Protein AF-A0A7C4ATU1-F1 (afdb_monomer_lite)

pLDDT: mean 76.38, std 20.99, range [39.22, 97.44]

Organism: NCBI:txid2358

Foldseek 3Di:
DVVVVVVVVVVVVVVPPPPPPPPPPLVVLLVDDLVVLVVLLVVLVVVLVVLVVQLVVCVVVVPVVSVVVSVVVNVVSVVVNVSSVVSCVVVVSVVPD

Secondary structure (DSSP, 8-state):
-HHHHHHHHHHHHTTSS-----STTHHHHHHS-HHHHHHHHHHHHHHHHHHHHHHHHHHHTT-HHHHHHHHHHHHHHHHHHHHHHHHHHHTTTTT--

Structure (mmCIF, N/CA/C/O backbone):
data_AF-A0A7C4ATU1-F1
#
_entry.id   AF-A0A7C4ATU1-F1
#
loop_
_atom_site.group_PDB
_atom_site.id
_atom_site.type_symbol
_atom_site.label_atom_id
_atom_site.label_alt_id
_atom_site.label_comp_id
_atom_site.label_asym_id
_atom_site.label_entity_id
_atom_site.label_seq_id
_atom_site.pdbx_PDB_ins_code
_atom_site.Cartn_x
_atom_site.Cartn_y
_atom_site.Cartn_z
_atom_site.occupancy
_atom_site.B_iso_or_equiv
_atom_site.auth_seq_id
_atom_site.auth_comp_id
_atom_site.auth_asym_id
_atom_site.auth_atom_id
_atom_site.pdbx_PDB_model_num
ATOM 1 N N . MET A 1 1 ? 39.396 -27.666 28.494 1.00 51.22 1 MET A N 1
ATOM 2 C CA . MET A 1 1 ? 39.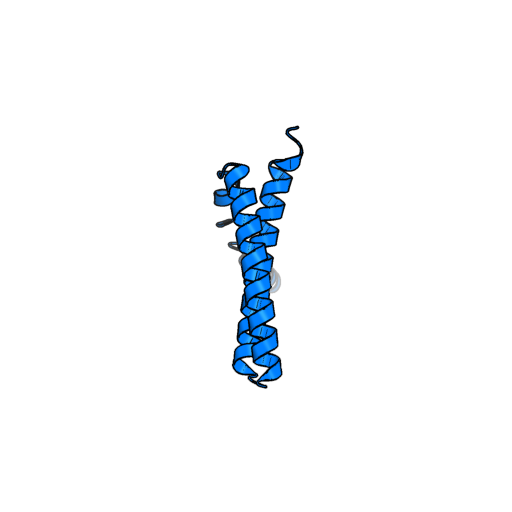040 -27.707 27.054 1.00 51.22 1 MET A CA 1
ATOM 3 C C . MET A 1 1 ? 37.542 -27.542 26.761 1.00 51.22 1 MET A C 1
ATOM 5 O O . MET A 1 1 ? 37.214 -27.084 25.676 1.00 51.22 1 MET A O 1
ATOM 9 N N . LEU A 1 2 ? 36.634 -27.790 27.718 1.00 46.28 2 LEU A N 1
ATOM 10 C CA . LEU A 1 2 ? 35.175 -27.714 27.513 1.00 46.28 2 LEU A CA 1
ATOM 11 C C . LEU A 1 2 ? 34.623 -26.292 27.228 1.00 46.28 2 LEU A C 1
ATOM 13 O O . LEU A 1 2 ? 33.721 -26.129 26.414 1.00 46.28 2 LEU A O 1
ATOM 17 N N . LYS A 1 3 ? 35.223 -25.240 27.812 1.00 44.44 3 LYS A N 1
ATOM 18 C CA . LYS A 1 3 ? 34.809 -23.832 27.599 1.00 44.44 3 LYS A CA 1
ATOM 19 C C . LYS A 1 3 ? 35.016 -23.317 26.164 1.00 44.44 3 LYS A C 1
ATOM 21 O O . LYS A 1 3 ? 34.274 -22.446 25.728 1.00 44.44 3 LYS A O 1
ATOM 26 N N . ARG A 1 4 ? 36.001 -23.847 25.424 1.00 49.44 4 ARG A N 1
ATOM 27 C CA . ARG A 1 4 ? 36.264 -23.440 24.028 1.00 49.44 4 ARG A CA 1
ATOM 28 C C . ARG A 1 4 ? 35.276 -24.076 23.045 1.00 49.44 4 ARG A C 1
ATOM 30 O O . ARG A 1 4 ? 34.890 -23.420 22.087 1.00 49.44 4 ARG A O 1
ATOM 37 N N . PHE A 1 5 ? 34.811 -25.294 23.328 1.00 52.28 5 PHE A N 1
ATOM 38 C CA . PHE A 1 5 ? 33.785 -25.967 22.525 1.00 52.28 5 PHE A CA 1
ATOM 39 C C . PHE A 1 5 ? 32.398 -25.337 22.694 1.00 52.28 5 PHE A C 1
ATOM 41 O O . PHE A 1 5 ? 31.687 -25.167 21.709 1.00 52.28 5 PHE A O 1
ATOM 48 N N . LEU A 1 6 ? 32.040 -24.907 23.911 1.00 50.53 6 LEU A N 1
ATOM 49 C CA . LEU A 1 6 ? 30.752 -24.250 24.154 1.00 50.53 6 LEU A CA 1
ATOM 50 C C . LEU A 1 6 ? 30.647 -22.896 23.427 1.00 50.53 6 LEU A C 1
ATOM 52 O O . LEU A 1 6 ? 29.603 -22.571 22.876 1.00 50.53 6 LEU A O 1
ATOM 56 N N . CYS A 1 7 ? 31.748 -22.140 23.360 1.00 49.25 7 CYS A N 1
ATOM 57 C CA . CYS A 1 7 ? 31.787 -20.858 22.650 1.00 49.25 7 CYS A CA 1
ATOM 58 C C . CYS A 1 7 ? 31.650 -21.035 21.126 1.00 49.25 7 CYS A C 1
ATOM 60 O O . CYS A 1 7 ? 30.974 -20.250 20.471 1.00 49.25 7 CYS A O 1
ATOM 62 N N . LEU A 1 8 ? 32.237 -22.102 20.571 1.00 50.88 8 LEU A N 1
ATOM 63 C CA . LEU A 1 8 ? 32.132 -22.441 19.148 1.00 50.88 8 LEU A CA 1
ATOM 64 C C . LEU A 1 8 ? 30.711 -22.858 18.746 1.00 50.88 8 LEU A C 1
ATOM 66 O O . LEU A 1 8 ? 30.260 -22.464 17.678 1.00 50.88 8 LEU A O 1
ATOM 70 N N . ILE A 1 9 ? 29.986 -23.579 19.607 1.00 54.34 9 ILE A N 1
ATOM 71 C CA . ILE A 1 9 ? 28.588 -23.972 19.351 1.00 54.34 9 ILE A CA 1
ATOM 72 C C . ILE A 1 9 ? 27.642 -22.762 19.436 1.00 54.34 9 ILE A C 1
ATOM 74 O O . ILE A 1 9 ? 26.707 -22.646 18.646 1.00 54.34 9 ILE A O 1
ATOM 78 N N . VAL A 1 10 ? 27.903 -21.820 20.348 1.00 53.97 10 VAL A N 1
ATOM 79 C CA . VAL A 1 10 ? 27.126 -20.570 20.445 1.00 53.97 10 VAL A CA 1
ATOM 80 C C . VAL A 1 10 ? 27.396 -19.653 19.243 1.00 53.97 10 VAL A C 1
ATOM 82 O O . VAL A 1 10 ? 26.468 -19.025 18.738 1.00 53.97 10 VAL A O 1
ATOM 85 N N . LEU A 1 11 ? 28.629 -19.627 18.721 1.00 51.69 11 LEU A N 1
ATOM 86 C CA . LEU A 1 11 ? 28.964 -18.873 17.507 1.00 51.69 11 LEU A CA 1
ATOM 87 C C . LEU A 1 11 ? 28.352 -19.475 16.234 1.00 51.69 11 LEU A C 1
ATOM 89 O O . LEU A 1 11 ? 27.952 -18.722 15.350 1.00 51.69 11 LEU A O 1
ATOM 93 N N . THR A 1 12 ? 28.238 -20.804 16.131 1.00 53.19 12 THR A N 1
ATOM 94 C CA . THR A 1 12 ? 27.645 -21.449 14.947 1.00 53.19 12 THR A CA 1
ATOM 95 C C . THR A 1 12 ? 26.116 -21.430 14.957 1.00 53.19 12 THR A C 1
ATOM 97 O O . THR A 1 12 ? 25.522 -21.262 13.897 1.00 53.19 12 THR A O 1
ATOM 100 N N . MET A 1 13 ? 25.457 -21.499 16.121 1.00 50.47 13 MET A N 1
ATOM 101 C CA . MET A 1 13 ? 24.000 -21.289 16.221 1.00 50.47 13 MET A CA 1
ATOM 102 C C . MET A 1 13 ? 23.589 -19.818 16.055 1.00 50.47 13 MET A C 1
ATOM 104 O O . MET A 1 13 ? 22.488 -19.547 15.581 1.00 50.47 13 MET A O 1
ATOM 108 N N . GLY A 1 14 ? 24.468 -18.864 16.385 1.00 48.84 14 GLY A N 1
ATOM 109 C CA . GLY A 1 14 ? 24.211 -17.434 16.181 1.00 48.84 14 GLY A CA 1
ATOM 110 C C . GLY A 1 14 ? 24.233 -16.986 14.714 1.00 48.84 14 GLY A C 1
ATOM 111 O O . GLY A 1 14 ? 23.681 -15.937 14.394 1.00 48.84 14 GLY A O 1
ATOM 112 N N . LEU A 1 15 ? 24.832 -17.774 13.813 1.00 49.88 15 LEU A N 1
ATOM 113 C CA . LEU A 1 15 ? 25.007 -17.391 12.408 1.00 49.88 15 LEU A CA 1
ATOM 114 C C . LEU A 1 15 ? 23.899 -17.903 11.469 1.00 49.88 15 LEU A C 1
ATOM 116 O O . LEU A 1 15 ? 23.880 -17.539 10.297 1.00 49.88 15 LEU A O 1
ATOM 120 N N . VAL A 1 16 ? 22.972 -18.736 11.956 1.00 51.31 16 VAL A N 1
ATOM 121 C CA . VAL A 1 16 ? 21.978 -19.425 11.102 1.00 51.31 16 VAL A CA 1
ATOM 122 C C . VAL A 1 16 ? 20.606 -18.729 11.084 1.00 51.31 16 VAL A C 1
ATOM 124 O O . VAL A 1 16 ? 19.734 -19.104 10.307 1.00 51.31 16 VAL A O 1
ATOM 127 N N . ILE A 1 17 ? 20.397 -17.658 11.859 1.00 51.56 17 ILE A N 1
ATOM 128 C CA . ILE A 1 17 ? 19.076 -17.009 11.992 1.00 51.56 17 ILE A CA 1
ATOM 129 C C . ILE A 1 17 ? 19.096 -15.542 11.547 1.00 51.56 17 ILE A C 1
ATOM 131 O O . ILE A 1 17 ? 18.584 -14.676 12.239 1.00 51.56 17 ILE A O 1
ATOM 135 N N . VAL A 1 18 ? 19.670 -15.230 10.382 1.00 47.72 18 VAL A N 1
ATOM 136 C CA . VAL A 1 18 ? 19.263 -14.020 9.634 1.00 47.72 18 VAL A CA 1
ATOM 137 C C . VAL A 1 18 ? 19.381 -14.216 8.118 1.00 47.72 18 VAL A C 1
ATOM 139 O O . VAL A 1 18 ? 19.673 -13.289 7.370 1.00 47.72 18 VAL A O 1
ATOM 142 N N . ALA A 1 19 ? 19.117 -15.424 7.619 1.00 47.12 19 ALA A N 1
ATOM 143 C CA . ALA A 1 19 ? 18.701 -15.570 6.227 1.00 47.12 19 ALA A CA 1
ATOM 144 C C . ALA A 1 19 ? 17.234 -15.133 6.134 1.00 47.12 19 ALA A C 1
ATOM 146 O O . ALA A 1 19 ? 16.315 -15.946 6.084 1.00 47.12 19 ALA A O 1
ATOM 147 N N . SER A 1 20 ? 17.012 -13.820 6.193 1.00 47.28 20 SER A N 1
ATOM 148 C CA . SER A 1 20 ? 15.736 -13.217 5.834 1.00 47.28 20 SER A CA 1
ATOM 149 C C . SER A 1 20 ? 15.376 -13.673 4.418 1.00 47.28 20 SER A C 1
ATOM 151 O O . SER A 1 20 ? 16.125 -13.355 3.490 1.00 47.28 20 SER A O 1
ATOM 153 N N . PRO A 1 21 ? 14.227 -14.326 4.178 1.00 44.44 21 PRO A N 1
ATOM 154 C CA . PRO A 1 21 ? 13.677 -14.429 2.836 1.00 44.44 21 PRO A CA 1
ATOM 155 C C . PRO A 1 21 ? 13.061 -13.067 2.473 1.00 44.44 21 PRO A C 1
ATOM 157 O O . PRO A 1 21 ? 11.855 -12.929 2.314 1.00 44.44 21 PRO A O 1
ATOM 160 N N . ALA A 1 22 ? 13.882 -12.017 2.407 1.00 43.09 22 ALA A N 1
ATOM 161 C CA . ALA A 1 22 ? 13.455 -10.697 1.944 1.00 43.09 22 ALA A CA 1
ATOM 162 C C . ALA A 1 22 ? 13.643 -10.527 0.425 1.00 43.09 22 ALA A C 1
ATOM 164 O O . ALA A 1 22 ? 13.207 -9.524 -0.132 1.00 43.09 22 ALA A O 1
ATOM 165 N N . SER A 1 23 ? 14.271 -11.497 -0.251 1.00 44.06 23 SER A N 1
ATOM 166 C CA . SER A 1 23 ? 14.678 -11.353 -1.656 1.00 44.06 23 SER A CA 1
ATOM 167 C C . SER A 1 23 ? 13.685 -11.909 -2.680 1.00 44.06 23 SER A C 1
ATOM 169 O O . SER A 1 23 ? 13.798 -11.582 -3.855 1.00 44.06 23 SER A O 1
ATOM 171 N N . PHE A 1 24 ? 12.689 -12.707 -2.283 1.00 39.22 24 PHE A N 1
ATOM 172 C CA . PHE A 1 24 ? 11.854 -13.407 -3.272 1.00 39.22 24 PHE A CA 1
ATOM 173 C C . PHE A 1 24 ? 10.792 -12.546 -3.974 1.00 39.22 24 PHE A C 1
ATOM 175 O O . PHE A 1 24 ? 10.247 -12.987 -4.976 1.00 39.22 24 PHE A O 1
ATOM 182 N N . CYS A 1 25 ? 10.520 -11.318 -3.518 1.00 43.91 25 CYS A N 1
ATOM 183 C CA . CYS A 1 25 ? 9.553 -10.437 -4.197 1.00 43.91 25 CYS A CA 1
ATOM 184 C C . CYS A 1 25 ? 10.197 -9.287 -4.982 1.00 43.91 25 CYS A C 1
ATOM 186 O O . CYS A 1 25 ? 9.524 -8.658 -5.793 1.00 43.91 25 CYS A O 1
ATOM 188 N N . ALA A 1 26 ? 11.474 -8.970 -4.744 1.00 43.28 26 ALA A N 1
ATOM 189 C CA . ALA A 1 26 ? 12.122 -7.836 -5.405 1.00 43.28 26 ALA A CA 1
ATOM 190 C C . ALA A 1 26 ? 12.514 -8.159 -6.856 1.00 43.28 26 ALA A C 1
ATOM 192 O O . ALA A 1 26 ? 12.430 -7.293 -7.726 1.00 43.28 26 ALA A O 1
ATOM 193 N N . GLU A 1 27 ? 12.892 -9.409 -7.128 1.00 45.56 27 GLU A N 1
ATOM 194 C CA . GLU A 1 27 ? 13.390 -9.830 -8.442 1.00 45.56 27 GLU A CA 1
ATOM 195 C C . GLU A 1 27 ? 12.290 -9.825 -9.519 1.00 45.56 27 GLU A C 1
ATOM 197 O O . GLU A 1 27 ? 12.548 -9.472 -10.668 1.00 45.56 27 GLU A O 1
ATOM 202 N N . GLU A 1 28 ? 11.032 -10.088 -9.148 1.00 50.94 28 GLU A N 1
ATOM 203 C CA . GLU A 1 28 ? 9.915 -10.120 -10.102 1.00 50.94 28 GLU A CA 1
ATOM 204 C C . GLU A 1 28 ? 9.456 -8.717 -10.547 1.00 50.94 28 GLU A C 1
ATOM 206 O O . GLU A 1 28 ? 9.023 -8.526 -11.687 1.00 50.94 28 GLU A O 1
ATOM 211 N N . LEU A 1 29 ? 9.604 -7.690 -9.699 1.00 54.00 29 LEU A N 1
ATOM 212 C CA . LEU A 1 29 ? 9.291 -6.308 -10.089 1.00 54.00 29 LEU A CA 1
ATOM 213 C C . LEU A 1 29 ? 10.351 -5.712 -11.028 1.00 54.00 29 LEU A C 1
ATOM 215 O O . LEU A 1 29 ? 10.018 -4.891 -11.884 1.00 54.00 29 LEU A O 1
ATOM 219 N N . VAL A 1 30 ? 11.609 -6.150 -10.926 1.00 53.81 30 VAL A N 1
ATOM 220 C CA . VAL A 1 30 ? 12.710 -5.690 -11.793 1.00 53.81 30 VAL A CA 1
ATOM 221 C C . VAL A 1 30 ? 12.577 -6.219 -13.228 1.00 53.81 30 VAL A C 1
ATOM 223 O O . VAL A 1 30 ? 13.177 -5.663 -14.144 1.00 53.81 30 VAL A O 1
ATOM 226 N N . VAL A 1 31 ? 11.725 -7.207 -13.496 1.00 61.38 31 VAL A N 1
ATOM 227 C CA . VAL A 1 31 ? 11.459 -7.669 -14.872 1.00 61.38 31 VAL A CA 1
ATOM 228 C C . VAL A 1 31 ? 10.365 -6.838 -15.559 1.00 61.38 31 VAL A C 1
ATOM 230 O O . VAL A 1 31 ? 10.366 -6.710 -16.783 1.00 61.38 31 VAL A O 1
ATOM 233 N N . ARG A 1 32 ? 9.468 -6.184 -14.807 1.00 71.50 32 ARG A N 1
ATOM 234 C CA . ARG A 1 32 ? 8.312 -5.476 -15.388 1.00 71.50 32 ARG A CA 1
ATOM 235 C C . ARG A 1 32 ? 8.692 -4.199 -16.150 1.00 71.50 32 ARG A C 1
ATOM 237 O O . ARG A 1 32 ? 9.617 -3.494 -15.736 1.00 71.50 32 ARG A O 1
ATOM 244 N N . PRO A 1 33 ? 7.997 -3.856 -17.250 1.00 79.94 33 PRO A N 1
ATOM 245 C CA . PRO A 1 33 ? 8.240 -2.611 -17.972 1.00 79.94 33 PRO A CA 1
ATOM 246 C C . PRO A 1 33 ? 7.858 -1.394 -17.117 1.00 79.94 33 PRO A C 1
ATOM 248 O O . PRO A 1 33 ? 6.977 -1.465 -16.260 1.00 79.94 33 PRO A O 1
ATOM 251 N N . CYS A 1 34 ? 8.498 -0.249 -17.371 1.00 82.56 34 CYS A N 1
ATOM 252 C CA . CYS A 1 34 ? 8.262 0.985 -16.613 1.00 82.56 34 CYS A CA 1
ATOM 253 C C . CYS A 1 34 ? 6.789 1.418 -16.609 1.00 82.56 34 CYS A C 1
ATOM 255 O O . CYS A 1 34 ? 6.286 1.855 -15.578 1.00 82.56 34 CYS A O 1
ATOM 257 N N . ALA A 1 35 ? 6.079 1.240 -17.727 1.00 83.38 35 ALA A N 1
ATOM 258 C CA . ALA A 1 35 ? 4.651 1.539 -17.815 1.00 83.38 35 ALA A CA 1
ATOM 259 C C . ALA A 1 35 ? 3.823 0.742 -16.790 1.00 83.38 35 ALA A C 1
ATOM 261 O O . ALA A 1 35 ? 2.941 1.304 -16.142 1.00 83.38 35 ALA A O 1
ATOM 262 N N . ASP A 1 36 ? 4.142 -0.538 -16.587 1.00 87.50 36 ASP A N 1
ATOM 263 C CA . ASP A 1 36 ? 3.436 -1.387 -15.626 1.00 87.50 36 ASP A CA 1
ATOM 264 C C . ASP A 1 36 ? 3.769 -1.009 -14.185 1.00 87.50 36 ASP A C 1
ATOM 266 O O . ASP A 1 36 ? 2.876 -0.989 -13.342 1.00 87.50 36 ASP A O 1
ATOM 270 N N . LEU A 1 37 ? 5.027 -0.661 -13.897 1.00 86.19 37 LEU A N 1
ATOM 271 C CA . LEU A 1 37 ? 5.427 -0.203 -12.564 1.00 86.19 37 LEU A CA 1
ATOM 272 C C . LEU A 1 37 ? 4.726 1.106 -12.183 1.00 86.19 37 LEU A C 1
ATOM 274 O O . LEU A 1 37 ? 4.212 1.220 -11.075 1.00 86.19 37 LEU A O 1
ATOM 278 N N . ILE A 1 38 ? 4.638 2.067 -13.107 1.00 87.38 38 ILE A N 1
ATOM 279 C CA . ILE A 1 38 ? 3.921 3.330 -12.881 1.00 87.38 38 ILE A CA 1
ATOM 280 C C . ILE A 1 38 ? 2.423 3.077 -12.674 1.00 87.38 38 ILE A C 1
ATOM 282 O O . ILE A 1 38 ? 1.825 3.627 -11.750 1.00 87.38 38 ILE A O 1
ATOM 286 N N . ARG A 1 39 ? 1.810 2.199 -13.480 1.00 90.31 39 ARG A N 1
ATOM 287 C CA . ARG A 1 39 ? 0.405 1.799 -13.292 1.00 90.31 39 ARG A CA 1
ATOM 288 C C . ARG A 1 39 ? 0.175 1.138 -11.936 1.00 90.31 39 ARG A C 1
ATOM 290 O O . ARG A 1 39 ? -0.814 1.445 -11.277 1.00 90.31 39 ARG A O 1
ATOM 297 N N . LEU A 1 40 ? 1.083 0.263 -11.515 1.00 90.62 40 LEU A N 1
ATOM 298 C CA . LEU A 1 40 ? 1.001 -0.423 -10.230 1.00 90.62 40 LEU A CA 1
ATOM 299 C C . LEU A 1 40 ? 1.169 0.554 -9.057 1.00 90.62 40 LEU A C 1
ATOM 301 O O . LEU A 1 40 ? 0.415 0.475 -8.091 1.00 90.62 40 LEU A O 1
ATOM 305 N N . ALA A 1 41 ? 2.088 1.518 -9.164 1.00 90.44 41 ALA A N 1
ATOM 306 C CA . ALA A 1 41 ? 2.246 2.579 -8.173 1.00 90.44 41 ALA A CA 1
ATOM 307 C C . ALA A 1 41 ? 0.965 3.418 -8.033 1.00 90.44 41 A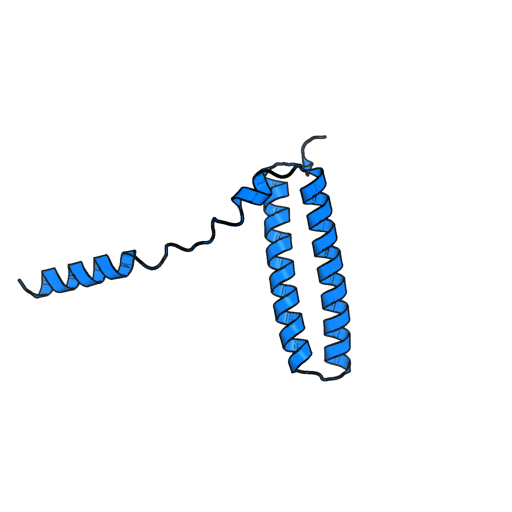LA A C 1
ATOM 309 O O . ALA A 1 41 ? 0.518 3.658 -6.914 1.00 90.44 41 ALA A O 1
ATOM 310 N N . ASN A 1 42 ? 0.336 3.800 -9.149 1.00 92.50 42 ASN A N 1
ATOM 311 C CA . ASN A 1 42 ? -0.941 4.521 -9.127 1.00 92.50 42 ASN A CA 1
ATOM 312 C C . ASN A 1 42 ? -2.052 3.689 -8.470 1.00 92.50 42 ASN A C 1
ATOM 314 O O . ASN A 1 42 ? -2.771 4.200 -7.617 1.00 92.50 42 ASN A O 1
ATOM 318 N N . SER A 1 43 ? -2.138 2.394 -8.794 1.00 94.69 43 SER A N 1
ATOM 319 C CA . SER A 1 43 ? -3.102 1.485 -8.161 1.00 94.69 43 SER A CA 1
ATOM 320 C C . SER A 1 43 ? -2.918 1.434 -6.643 1.00 94.69 43 SER A C 1
ATOM 322 O O . SER A 1 43 ? -3.888 1.582 -5.907 1.00 94.69 43 SER A O 1
ATOM 324 N N . TYR A 1 44 ? -1.681 1.293 -6.155 1.00 93.44 44 TYR A N 1
ATOM 325 C CA . TYR A 1 44 ? -1.423 1.273 -4.714 1.00 93.44 44 TYR A CA 1
ATOM 326 C C . TYR A 1 44 ? -1.700 2.621 -4.034 1.00 93.44 44 TYR A C 1
ATOM 328 O O . TYR A 1 44 ? -2.126 2.643 -2.879 1.00 93.44 44 TYR A O 1
ATOM 336 N N . GLN A 1 45 ? -1.502 3.748 -4.724 1.00 93.81 45 GLN A N 1
ATOM 337 C CA . GLN A 1 45 ? -1.903 5.060 -4.204 1.00 93.81 45 GLN A CA 1
ATOM 338 C C . GLN A 1 45 ? -3.424 5.177 -4.051 1.00 93.81 45 GLN A C 1
ATOM 340 O O . GLN A 1 45 ? -3.899 5.720 -3.052 1.00 93.81 45 GLN A O 1
ATOM 345 N N . ASP A 1 46 ? -4.195 4.662 -5.007 1.00 95.75 46 ASP A N 1
ATOM 346 C CA . ASP A 1 46 ? -5.658 4.672 -4.930 1.00 95.75 46 ASP A CA 1
ATOM 347 C C . ASP A 1 46 ? -6.186 3.686 -3.876 1.00 95.75 46 ASP A C 1
ATOM 349 O O . ASP A 1 46 ? -7.119 4.007 -3.128 1.00 95.75 46 ASP A O 1
ATOM 353 N N . ASP A 1 47 ? -5.527 2.537 -3.715 1.00 94.75 47 ASP A N 1
ATOM 354 C CA . ASP A 1 47 ? -5.805 1.605 -2.622 1.00 94.75 47 ASP A CA 1
ATOM 355 C C . ASP A 1 47 ? -5.545 2.247 -1.253 1.00 94.75 47 ASP A C 1
ATOM 357 O O . ASP A 1 47 ? -6.357 2.092 -0.337 1.00 94.75 47 ASP A O 1
ATOM 361 N N . LEU A 1 48 ? -4.455 3.011 -1.098 1.00 94.50 48 LEU A N 1
ATOM 362 C CA . LEU A 1 48 ? -4.167 3.745 0.140 1.00 94.50 48 LEU A CA 1
ATOM 363 C C . LEU A 1 48 ? -5.264 4.753 0.473 1.00 94.50 48 LEU A C 1
ATOM 365 O O . LEU A 1 48 ? -5.718 4.779 1.617 1.00 94.50 48 LEU A O 1
ATOM 369 N N . LYS A 1 49 ? -5.730 5.536 -0.510 1.00 95.62 49 LYS A N 1
ATOM 370 C CA . LYS A 1 49 ? -6.848 6.475 -0.310 1.00 95.62 49 LYS A CA 1
ATOM 371 C C . LYS A 1 49 ? -8.103 5.742 0.151 1.00 95.62 49 LYS A C 1
ATOM 373 O O . LYS A 1 49 ? -8.737 6.160 1.114 1.00 95.62 49 LYS A O 1
ATOM 378 N N . THR A 1 50 ? -8.423 4.622 -0.495 1.00 96.12 50 THR A N 1
ATOM 379 C CA . THR A 1 50 ? -9.591 3.802 -0.148 1.00 96.12 50 THR A CA 1
ATOM 380 C C . THR A 1 50 ? -9.494 3.278 1.283 1.00 96.12 50 THR A C 1
ATOM 382 O O . THR A 1 50 ? -10.456 3.362 2.047 1.00 96.12 50 THR A O 1
ATOM 385 N N . VAL A 1 51 ? -8.329 2.757 1.679 1.00 94.62 51 VAL A N 1
ATOM 386 C CA . VAL A 1 51 ? -8.104 2.276 3.047 1.00 94.62 51 VAL A CA 1
ATOM 387 C C . VAL A 1 51 ? -8.186 3.419 4.057 1.00 94.62 51 VAL A C 1
ATOM 389 O O . VAL A 1 51 ? -8.749 3.213 5.129 1.00 94.62 51 VAL A O 1
ATOM 392 N N . ASP A 1 52 ? -7.694 4.613 3.727 1.00 95.62 52 ASP A N 1
ATOM 393 C CA . ASP A 1 52 ? -7.807 5.786 4.597 1.00 95.62 52 ASP A CA 1
ATOM 394 C C . ASP A 1 52 ? -9.252 6.250 4.780 1.00 95.62 52 ASP A C 1
ATOM 396 O O . ASP A 1 52 ? -9.660 6.518 5.911 1.00 95.62 52 ASP A O 1
ATOM 400 N N . THR A 1 53 ? -10.058 6.266 3.716 1.00 97.19 53 THR A N 1
ATOM 401 C CA . THR A 1 53 ? -11.497 6.542 3.828 1.00 97.19 53 THR A CA 1
ATOM 402 C C . THR A 1 53 ? -12.177 5.522 4.738 1.00 97.19 53 THR A C 1
ATOM 404 O O . THR A 1 53 ? -12.900 5.897 5.658 1.00 97.19 53 THR A O 1
ATOM 407 N N . MET A 1 54 ? -11.906 4.230 4.538 1.00 96.75 54 MET A N 1
ATOM 408 C CA . MET A 1 54 ? -12.492 3.164 5.357 1.00 96.75 54 MET A CA 1
ATOM 409 C C . MET A 1 54 ? -12.027 3.213 6.816 1.00 96.75 54 MET A C 1
ATOM 411 O O . MET A 1 54 ? -12.805 2.920 7.724 1.00 96.75 54 MET A O 1
ATOM 415 N N . LEU A 1 55 ? -10.772 3.602 7.056 1.00 95.50 55 LEU A N 1
ATOM 416 C CA . LEU A 1 55 ? -10.249 3.839 8.396 1.00 95.50 55 LEU A CA 1
ATOM 417 C C . LEU A 1 55 ? -10.973 5.014 9.064 1.00 95.50 55 LEU A C 1
ATOM 419 O O . LEU A 1 55 ? -11.343 4.888 10.227 1.00 95.50 55 LEU A O 1
ATOM 423 N N . GLY A 1 56 ? -11.215 6.109 8.338 1.00 96.75 56 GLY A N 1
ATOM 424 C CA . GLY A 1 56 ? -12.013 7.242 8.813 1.00 96.75 56 GLY A CA 1
ATOM 425 C C . GLY A 1 56 ? -13.419 6.815 9.235 1.00 96.75 56 GLY A C 1
ATOM 426 O O . GLY A 1 56 ? -13.806 7.039 10.377 1.00 96.75 56 GLY A O 1
ATOM 427 N N . VAL A 1 57 ? -14.121 6.077 8.371 1.00 97.31 57 VAL A N 1
ATOM 428 C CA . VAL A 1 57 ? -15.453 5.522 8.677 1.00 97.31 57 VAL A CA 1
ATOM 429 C C . VAL A 1 57 ? -15.419 4.610 9.910 1.00 97.31 57 VAL A C 1
ATOM 431 O O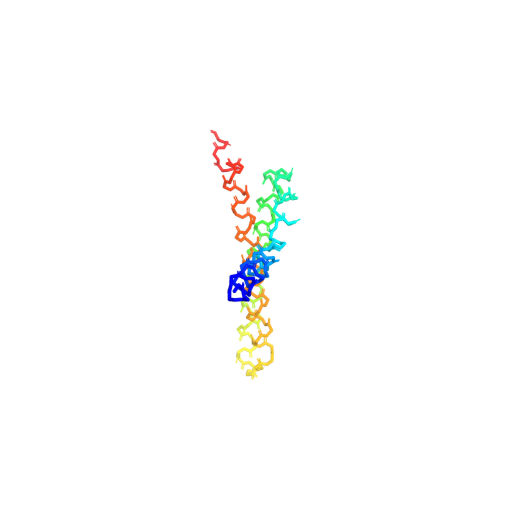 . VAL A 1 57 ? -16.308 4.669 10.755 1.00 97.31 57 VAL A O 1
ATOM 434 N N . ALA A 1 58 ? -14.392 3.766 10.052 1.00 96.00 58 ALA A N 1
ATOM 435 C CA . ALA A 1 58 ? -14.253 2.895 11.221 1.00 96.00 58 ALA A CA 1
ATOM 436 C C . ALA A 1 58 ? -14.003 3.683 12.520 1.00 96.00 58 ALA A C 1
ATOM 438 O O . ALA A 1 58 ? -14.505 3.288 13.571 1.00 96.00 58 ALA A O 1
ATOM 439 N N . ILE A 1 59 ? -13.257 4.792 12.449 1.00 96.75 59 ILE A N 1
ATOM 440 C CA . ILE A 1 59 ? -13.042 5.712 13.576 1.00 96.75 59 ILE A CA 1
ATOM 441 C C . ILE A 1 59 ? -14.355 6.389 13.968 1.00 96.75 59 ILE A C 1
ATOM 443 O O . ILE A 1 59 ? -14.695 6.394 15.148 1.00 96.75 59 ILE A O 1
ATOM 447 N N . GLU A 1 60 ? -15.107 6.904 12.996 1.00 97.38 60 GLU A N 1
ATOM 448 C CA . GLU A 1 60 ? -16.412 7.537 13.224 1.00 97.38 60 GLU A CA 1
ATOM 449 C C . GLU A 1 60 ? -17.421 6.567 13.848 1.00 97.38 60 GLU A C 1
ATOM 451 O O . GLU A 1 60 ? -18.167 6.936 14.752 1.00 97.38 60 GLU A O 1
ATOM 456 N N . ALA A 1 61 ? -17.403 5.304 13.417 1.00 96.81 61 ALA A N 1
ATOM 457 C CA . ALA A 1 61 ? -18.238 4.245 13.974 1.00 96.81 61 ALA A CA 1
ATOM 458 C C . ALA A 1 61 ? -17.739 3.699 15.328 1.00 96.81 61 ALA A C 1
ATOM 460 O O . ALA A 1 61 ? -18.438 2.899 15.949 1.00 96.81 61 ALA A O 1
ATOM 461 N N . GLY A 1 62 ? -16.535 4.074 15.781 1.00 95.75 62 GLY A N 1
ATOM 462 C CA . GLY A 1 62 ? -15.921 3.539 17.002 1.00 95.75 62 GLY A CA 1
ATOM 463 C C . GLY A 1 62 ? -15.545 2.049 16.932 1.00 95.75 62 GLY A C 1
ATOM 464 O O . GLY A 1 62 ? -15.389 1.403 17.967 1.00 95.75 62 GLY A O 1
ATOM 465 N N . ASP A 1 63 ? -15.396 1.486 15.730 1.00 97.44 63 ASP A N 1
ATOM 466 C CA . ASP A 1 63 ? -15.133 0.059 15.505 1.00 97.44 63 ASP A CA 1
ATOM 467 C C . ASP A 1 63 ? -13.627 -0.244 15.623 1.00 97.44 63 ASP A C 1
ATOM 469 O O . ASP A 1 63 ? -12.865 -0.172 14.654 1.00 97.44 63 ASP A O 1
ATOM 473 N N . LEU A 1 64 ? -13.179 -0.564 16.843 1.00 95.88 64 LEU A N 1
ATOM 474 C CA . LEU A 1 64 ? -11.761 -0.786 17.162 1.00 95.88 64 LEU A CA 1
ATOM 475 C C . LEU A 1 64 ? -11.123 -1.935 16.364 1.00 95.88 64 LEU A C 1
ATOM 477 O O . LEU A 1 64 ? -9.945 -1.843 15.993 1.00 95.88 64 LEU A O 1
ATOM 481 N N . ASP A 1 65 ? -11.885 -2.984 16.059 1.00 96.38 65 ASP A N 1
ATOM 482 C CA . ASP A 1 65 ? -11.397 -4.137 15.299 1.00 96.38 65 ASP A CA 1
ATOM 483 C C . ASP A 1 65 ? -11.129 -3.754 13.841 1.00 96.38 65 ASP A C 1
ATOM 485 O O . ASP A 1 65 ? -10.057 -4.052 13.289 1.00 96.38 65 ASP A O 1
ATOM 489 N N . LYS A 1 66 ? -12.051 -3.005 13.222 1.00 94.50 66 LYS A N 1
ATOM 490 C CA . LYS A 1 66 ? -11.836 -2.455 11.879 1.00 94.50 66 LYS A CA 1
ATOM 491 C C . LYS A 1 66 ? -10.718 -1.424 11.852 1.00 94.50 66 LYS A C 1
ATOM 493 O O . LYS A 1 66 ? -9.905 -1.464 10.932 1.00 94.50 66 LYS A O 1
ATOM 498 N N . ILE A 1 67 ? -10.602 -0.557 12.859 1.00 96.94 67 ILE A N 1
ATOM 499 C CA . ILE A 1 67 ? -9.501 0.417 12.951 1.00 96.94 67 ILE A CA 1
ATOM 500 C C . ILE A 1 67 ? -8.146 -0.297 12.931 1.00 96.94 67 ILE A C 1
ATOM 502 O O . ILE A 1 67 ? -7.253 0.077 12.165 1.00 96.94 67 ILE A O 1
ATOM 506 N N . LYS A 1 68 ? -7.977 -1.348 13.741 1.00 96.12 68 LYS A N 1
ATOM 507 C CA . LYS A 1 68 ? -6.738 -2.139 13.769 1.00 96.12 68 LYS A CA 1
ATOM 508 C C . LYS A 1 68 ? -6.477 -2.815 12.422 1.00 96.12 68 LYS A C 1
ATOM 510 O O . LYS A 1 68 ? -5.354 -2.773 11.919 1.00 96.12 68 LYS A O 1
ATOM 515 N N . THR A 1 69 ? -7.518 -3.386 11.826 1.00 96.88 69 THR A N 1
ATOM 516 C CA . THR A 1 69 ? -7.443 -4.072 10.532 1.00 96.88 69 THR A CA 1
ATOM 517 C C . THR A 1 69 ? -7.030 -3.121 9.411 1.00 96.88 69 THR A C 1
ATOM 519 O O . THR A 1 69 ? -6.087 -3.407 8.671 1.00 96.88 69 THR A O 1
ATOM 522 N N . TYR A 1 70 ? -7.665 -1.953 9.308 1.00 95.62 70 TYR A N 1
ATOM 523 C CA . TYR A 1 70 ? -7.348 -0.966 8.280 1.00 95.62 70 TYR A CA 1
ATOM 524 C C . TYR A 1 70 ? -5.976 -0.324 8.485 1.00 95.62 70 TYR A C 1
ATOM 526 O O . TYR A 1 70 ? -5.278 -0.098 7.501 1.00 95.62 70 TYR A O 1
ATOM 534 N N . LYS A 1 71 ? -5.516 -0.126 9.729 1.00 95.81 71 LYS A N 1
ATOM 535 C CA . LYS A 1 71 ? -4.130 0.301 9.995 1.00 95.81 71 LYS A CA 1
ATOM 536 C C . LYS A 1 71 ? -3.101 -0.708 9.484 1.00 95.81 71 LYS A C 1
ATOM 538 O O . LYS A 1 71 ? -2.133 -0.311 8.836 1.00 95.81 71 LYS A O 1
ATOM 543 N N . LEU A 1 72 ? -3.313 -2.002 9.734 1.00 95.25 72 LEU A N 1
ATOM 544 C CA . LEU A 1 72 ? -2.433 -3.058 9.219 1.00 95.25 72 LEU A CA 1
ATOM 545 C C . LEU A 1 72 ? -2.466 -3.116 7.689 1.00 95.25 72 LEU A C 1
ATOM 547 O O . LEU A 1 72 ? -1.413 -3.183 7.054 1.00 95.25 72 LEU A O 1
ATOM 551 N N . LYS A 1 73 ? -3.660 -3.024 7.092 1.00 94.62 73 LYS A N 1
ATOM 552 C CA . LYS A 1 73 ? -3.824 -2.994 5.636 1.00 94.62 73 LYS A CA 1
ATOM 553 C C . LYS A 1 73 ? -3.117 -1.787 5.016 1.00 94.62 73 LYS A C 1
ATOM 555 O O .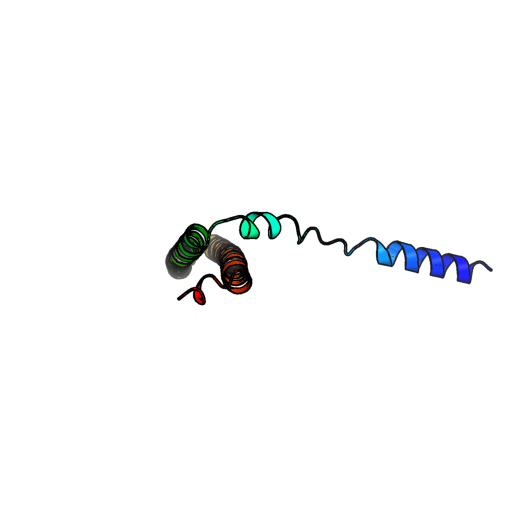 LYS A 1 73 ? -2.387 -1.960 4.047 1.00 94.62 73 LYS A O 1
ATOM 560 N N . LYS A 1 74 ? -3.253 -0.596 5.608 1.00 94.31 74 LYS A N 1
ATOM 561 C CA . LYS A 1 74 ? -2.565 0.625 5.164 1.00 94.31 74 LYS A CA 1
ATOM 562 C C . LYS A 1 74 ? -1.051 0.434 5.156 1.00 94.31 74 LYS A C 1
ATOM 564 O O . LYS A 1 74 ? -0.409 0.713 4.151 1.00 94.31 74 LYS A O 1
ATOM 569 N N . ALA A 1 75 ? -0.489 -0.091 6.245 1.00 94.06 75 ALA A N 1
ATOM 570 C CA . ALA A 1 75 ? 0.947 -0.349 6.339 1.00 94.06 75 ALA A CA 1
ATOM 571 C C . ALA A 1 75 ? 1.432 -1.365 5.288 1.00 94.06 75 ALA A C 1
ATOM 573 O O . ALA A 1 75 ? 2.503 -1.191 4.708 1.00 94.06 75 ALA A O 1
ATOM 574 N N . ALA A 1 76 ? 0.641 -2.406 5.009 1.00 93.81 76 ALA A N 1
ATOM 575 C CA . ALA A 1 76 ? 0.967 -3.397 3.987 1.00 93.81 76 ALA A CA 1
ATOM 576 C C . ALA A 1 76 ? 0.959 -2.802 2.568 1.00 93.81 76 ALA A C 1
ATOM 578 O O . ALA A 1 76 ? 1.913 -3.017 1.822 1.00 93.81 76 ALA A O 1
ATOM 579 N N . VAL A 1 77 ? -0.073 -2.025 2.214 1.00 91.19 77 VAL A N 1
ATOM 580 C CA . VAL A 1 77 ? -0.162 -1.359 0.901 1.00 91.19 77 VAL A CA 1
ATOM 581 C C . VAL A 1 77 ? 0.950 -0.320 0.746 1.00 91.19 77 VAL A C 1
ATOM 583 O O . VAL A 1 77 ? 1.605 -0.287 -0.291 1.00 91.19 77 VAL A O 1
ATOM 586 N N . GLN A 1 78 ? 1.248 0.461 1.791 1.00 93.69 78 GLN A N 1
ATOM 587 C CA . GLN A 1 78 ? 2.362 1.414 1.775 1.00 93.69 78 GLN A CA 1
ATOM 588 C C . GLN A 1 78 ? 3.693 0.711 1.487 1.00 93.69 78 GLN A C 1
ATOM 590 O O . GLN A 1 78 ? 4.445 1.145 0.623 1.00 93.69 78 GLN A O 1
ATOM 595 N N . LYS A 1 79 ? 3.958 -0.427 2.140 1.00 92.06 79 LYS A N 1
ATOM 596 C CA . LYS A 1 79 ? 5.180 -1.205 1.900 1.00 92.06 79 LYS A CA 1
ATOM 597 C C . LYS A 1 79 ? 5.278 -1.709 0.455 1.00 92.06 79 LYS A C 1
ATOM 599 O O . LYS A 1 79 ? 6.374 -1.762 -0.100 1.00 92.06 79 LYS A O 1
ATOM 604 N N . GLN A 1 80 ? 4.155 -2.099 -0.149 1.00 90.88 80 GLN A N 1
ATOM 605 C CA . GLN A 1 80 ? 4.114 -2.507 -1.557 1.00 90.88 80 GLN A CA 1
ATOM 606 C C . GLN A 1 80 ? 4.3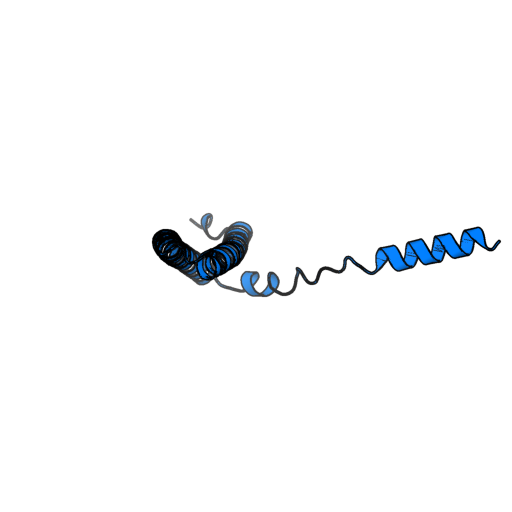67 -1.318 -2.490 1.00 90.88 80 GLN A C 1
ATOM 608 O O . GLN A 1 80 ? 5.169 -1.442 -3.413 1.00 90.88 80 GLN A O 1
ATOM 613 N N . LEU A 1 81 ? 3.759 -0.161 -2.214 1.00 91.19 81 LEU A N 1
ATOM 614 C CA . LEU A 1 81 ? 4.009 1.074 -2.953 1.00 91.19 81 LEU A CA 1
ATOM 615 C C . LEU A 1 81 ? 5.487 1.475 -2.890 1.00 91.19 81 LEU A C 1
ATOM 617 O O . LEU A 1 81 ? 6.088 1.718 -3.932 1.00 91.19 81 LEU A O 1
ATOM 621 N N . ASP A 1 82 ? 6.092 1.472 -1.703 1.00 90.38 82 ASP A N 1
ATOM 622 C CA . ASP A 1 82 ? 7.503 1.824 -1.516 1.00 90.38 82 ASP A CA 1
ATOM 623 C C . ASP A 1 82 ? 8.426 0.883 -2.309 1.00 90.38 82 ASP A C 1
ATOM 625 O O . ASP A 1 82 ? 9.396 1.324 -2.927 1.00 90.38 82 ASP A O 1
ATOM 629 N N . ALA A 1 83 ? 8.104 -0.415 -2.353 1.00 89.00 83 ALA A N 1
ATOM 630 C CA . ALA A 1 83 ? 8.845 -1.385 -3.155 1.00 89.00 83 ALA A CA 1
ATOM 631 C C . ALA A 1 83 ? 8.734 -1.100 -4.664 1.00 89.00 83 ALA A C 1
ATOM 633 O O . ALA A 1 83 ? 9.738 -1.171 -5.375 1.00 89.00 83 ALA A O 1
ATOM 6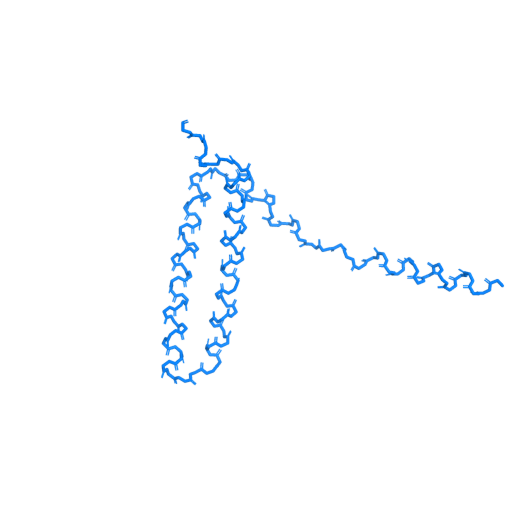34 N N . VAL A 1 84 ? 7.542 -0.739 -5.154 1.00 89.12 84 VAL A N 1
ATOM 635 C CA . VAL A 1 84 ? 7.337 -0.356 -6.562 1.00 89.12 84 VAL A CA 1
ATOM 636 C C . VAL A 1 84 ? 8.063 0.944 -6.894 1.00 89.12 84 VAL A C 1
ATOM 638 O O . VAL A 1 84 ? 8.734 1.013 -7.920 1.00 89.12 84 VAL A O 1
ATOM 641 N N . LEU A 1 85 ? 7.978 1.962 -6.034 1.00 87.94 85 LEU A N 1
ATOM 642 C CA . LEU A 1 85 ? 8.672 3.239 -6.224 1.00 87.94 85 LEU A CA 1
ATOM 643 C C . LEU A 1 85 ? 10.189 3.051 -6.254 1.00 87.94 85 LEU A C 1
ATOM 645 O O . LEU A 1 85 ? 10.859 3.598 -7.126 1.00 87.94 85 LEU A O 1
ATOM 649 N N . LYS A 1 86 ? 10.724 2.201 -5.375 1.00 88.44 86 LYS A N 1
ATOM 650 C CA . LYS A 1 86 ? 12.141 1.836 -5.396 1.00 88.44 86 LYS A CA 1
ATOM 651 C C . LYS A 1 86 ? 12.529 1.114 -6.690 1.00 88.44 86 LYS A C 1
ATOM 653 O O . LYS A 1 86 ? 13.595 1.375 -7.237 1.00 88.44 86 LYS A O 1
ATOM 658 N N . ALA A 1 87 ? 11.673 0.235 -7.214 1.00 85.88 87 ALA A N 1
ATOM 659 C CA . ALA A 1 87 ? 11.909 -0.406 -8.509 1.00 85.88 87 ALA A CA 1
ATOM 660 C C . ALA A 1 87 ? 11.884 0.607 -9.673 1.00 85.88 87 ALA A C 1
ATOM 662 O O . ALA A 1 87 ? 12.720 0.518 -10.570 1.00 85.88 87 ALA A O 1
ATOM 663 N N . ILE A 1 88 ? 10.974 1.588 -9.642 1.00 84.75 88 ILE A N 1
ATOM 664 C CA . ILE A 1 88 ? 10.901 2.705 -10.604 1.00 84.75 88 ILE A CA 1
ATOM 665 C C . ILE A 1 88 ? 12.188 3.538 -10.574 1.00 84.75 88 ILE A C 1
ATOM 667 O O . ILE A 1 88 ? 12.712 3.884 -11.633 1.00 84.75 88 ILE A O 1
ATOM 671 N N . GLU A 1 89 ? 12.692 3.847 -9.377 1.00 86.75 89 GLU A N 1
ATOM 672 C CA . GLU A 1 89 ? 13.926 4.609 -9.170 1.00 86.75 89 GLU A CA 1
ATOM 673 C C . GLU A 1 89 ? 15.148 3.857 -9.706 1.00 86.75 89 GLU A C 1
ATOM 675 O O . GLU A 1 89 ? 15.896 4.411 -10.508 1.00 86.75 89 GLU A O 1
ATOM 680 N N . ILE A 1 90 ? 15.310 2.579 -9.337 1.00 85.25 90 ILE A N 1
ATOM 681 C CA . ILE A 1 90 ? 16.420 1.727 -9.800 1.00 85.25 90 ILE A CA 1
ATOM 682 C C . ILE A 1 90 ? 16.414 1.585 -11.326 1.00 85.25 90 ILE A C 1
ATOM 684 O O . ILE A 1 90 ? 17.473 1.577 -11.948 1.00 85.25 90 ILE A O 1
ATOM 688 N N . LYS A 1 91 ? 15.231 1.479 -11.941 1.00 82.44 91 LYS A N 1
ATOM 689 C CA . LYS A 1 91 ? 15.089 1.408 -13.401 1.00 82.44 91 LYS A CA 1
ATOM 690 C C . LYS A 1 91 ? 15.218 2.750 -14.110 1.00 82.44 91 LYS A C 1
ATOM 692 O O . LYS A 1 91 ? 15.130 2.784 -15.334 1.00 82.44 91 LYS A O 1
ATOM 697 N N . GLU A 1 92 ? 15.348 3.842 -13.362 1.00 80.56 92 GLU A N 1
ATOM 698 C CA . GLU A 1 92 ? 15.354 5.201 -13.895 1.00 80.56 92 GLU A CA 1
ATOM 699 C C . GLU A 1 92 ? 14.170 5.473 -14.842 1.00 80.56 92 GLU A C 1
ATOM 701 O O . GLU A 1 92 ? 14.275 6.240 -15.801 1.00 80.56 92 GLU A O 1
ATOM 706 N N . CYS A 1 93 ? 13.005 4.879 -14.554 1.00 73.69 93 CYS A N 1
ATOM 707 C CA . CYS A 1 93 ? 11.807 4.991 -15.394 1.00 73.69 93 CYS A CA 1
ATOM 708 C C . CYS A 1 93 ? 11.328 6.444 -15.578 1.00 73.69 93 CYS A C 1
ATOM 710 O O . CYS A 1 93 ? 10.548 6.722 -16.483 1.00 73.69 93 CYS A O 1
ATOM 712 N N . ALA A 1 94 ? 11.775 7.364 -14.717 1.00 62.56 94 ALA A N 1
ATOM 713 C CA . ALA A 1 94 ? 11.490 8.795 -14.793 1.00 62.56 94 ALA A CA 1
ATOM 714 C C . ALA A 1 94 ? 12.585 9.623 -15.504 1.00 62.56 94 ALA A C 1
ATOM 716 O O . ALA A 1 94 ? 12.346 10.795 -15.786 1.00 62.56 94 ALA A O 1
ATOM 717 N N . LYS A 1 95 ? 13.774 9.059 -15.784 1.00 57.00 95 LYS A N 1
ATOM 718 C CA . LYS A 1 95 ? 14.898 9.781 -16.420 1.00 57.00 95 LYS A CA 1
ATOM 719 C C . LYS A 1 95 ? 15.055 9.517 -17.918 1.00 57.00 95 LYS A C 1
ATOM 721 O O . LYS A 1 95 ? 15.878 10.166 -18.552 1.00 57.00 95 LYS A O 1
ATOM 726 N N . THR A 1 96 ? 14.281 8.609 -18.504 1.00 45.72 96 THR A N 1
ATOM 727 C CA . THR A 1 96 ? 14.215 8.452 -19.964 1.00 45.72 96 THR A CA 1
ATOM 728 C C . THR A 1 96 ? 13.297 9.527 -20.545 1.00 45.72 96 THR A C 1
ATOM 730 O O . THR A 1 96 ? 12.135 9.280 -20.864 1.00 45.72 96 THR A O 1
ATOM 733 N N . LYS A 1 97 ? 13.811 10.754 -20.625 1.00 40.09 97 LYS A N 1
ATOM 734 C CA . LYS A 1 97 ? 13.214 11.847 -21.389 1.00 40.09 97 LYS A CA 1
ATOM 735 C C . LYS A 1 97 ? 14.265 12.470 -22.292 1.00 40.09 97 LYS A C 1
ATOM 737 O O . LYS A 1 97 ? 15.411 12.615 -21.818 1.00 40.09 97 LYS A O 1
#

Radius of gyration: 21.41 Å; chains: 1; bounding box: 57×40×49 Å

Sequence (97 aa):
MLKRFLCLIVLTMGLVIVASPASFCAEELVVRPCADLIRLANSYQDDLKTVDTMLGVAIEAGDLDKIKTYKLKKAAVQKQLDAVLKAIEIKECAKTK